Protein AF-R6A0I3-F1 (afdb_monomer_lite)

Structure (mmCIF, N/CA/C/O backbone):
data_AF-R6A0I3-F1
#
_entry.id   AF-R6A0I3-F1
#
loop_
_atom_site.group_PDB
_atom_site.id
_atom_site.type_symbol
_atom_site.label_atom_id
_atom_site.label_alt_id
_atom_site.label_comp_id
_atom_site.label_asym_id
_atom_site.label_entity_id
_atom_site.label_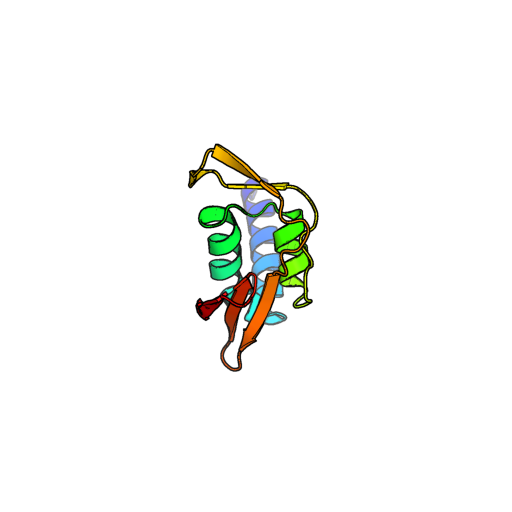seq_id
_atom_site.pdbx_PDB_ins_code
_atom_site.Cartn_x
_atom_site.Cartn_y
_atom_site.Cartn_z
_atom_site.occupancy
_atom_site.B_iso_or_equiv
_atom_site.auth_seq_id
_atom_site.auth_comp_id
_atom_site.auth_asym_id
_atom_site.auth_atom_id
_atom_site.pdbx_PDB_model_num
ATOM 1 N N . MET A 1 1 ? -30.188 23.311 15.373 1.00 70.81 1 MET A N 1
ATOM 2 C CA . MET A 1 1 ? -30.130 22.347 14.251 1.00 70.81 1 MET A CA 1
ATOM 3 C C . MET A 1 1 ? -28.666 22.157 13.903 1.00 70.81 1 MET A C 1
ATOM 5 O O . MET A 1 1 ? -28.015 23.164 13.664 1.00 70.81 1 MET A O 1
ATOM 9 N N . LYS A 1 2 ? -28.133 20.929 13.940 1.00 71.12 2 LYS A N 1
ATOM 10 C CA . LYS A 1 2 ? -26.775 20.687 13.425 1.00 71.12 2 LYS A CA 1
ATOM 11 C C . LYS A 1 2 ? -26.768 20.928 11.921 1.00 71.12 2 LYS A C 1
ATOM 13 O O . LYS A 1 2 ? -27.729 20.540 11.254 1.00 71.12 2 LYS A O 1
ATOM 18 N N . SER A 1 3 ? -25.733 21.582 11.409 1.00 85.62 3 SER A N 1
ATOM 19 C CA . SER A 1 3 ? -25.643 21.873 9.976 1.00 85.62 3 SER A CA 1
ATOM 20 C C . SER A 1 3 ? -25.504 20.573 9.170 1.00 85.62 3 SER A C 1
ATOM 22 O O . SER A 1 3 ? -25.045 19.551 9.687 1.00 85.62 3 SER A O 1
ATOM 24 N N . ALA A 1 4 ? -25.884 20.594 7.889 1.00 81.38 4 ALA A N 1
ATOM 25 C CA . ALA A 1 4 ? -25.692 19.445 6.998 1.00 81.38 4 ALA A CA 1
ATOM 26 C C . ALA A 1 4 ? -24.215 18.993 6.956 1.00 81.38 4 ALA A C 1
ATOM 28 O O . ALA A 1 4 ? -23.933 17.796 6.918 1.00 81.38 4 ALA A O 1
ATOM 29 N N . TYR A 1 5 ? -23.286 19.948 7.068 1.00 82.62 5 TYR A N 1
ATOM 30 C CA . TYR A 1 5 ? -21.848 19.707 7.166 1.00 82.62 5 TYR A CA 1
ATOM 31 C C . TYR A 1 5 ? -21.462 18.927 8.434 1.00 82.62 5 TYR A C 1
ATOM 33 O O . TYR A 1 5 ? -20.765 17.919 8.357 1.00 82.62 5 TYR A O 1
ATOM 41 N N . GLU A 1 6 ? -21.968 19.327 9.604 1.00 84.38 6 GLU A N 1
ATOM 42 C CA . GLU A 1 6 ? -21.700 18.622 10.868 1.00 84.38 6 GLU A CA 1
ATOM 43 C C . GLU A 1 6 ? -22.254 17.193 10.866 1.00 84.38 6 GLU A C 1
ATOM 45 O O . GLU A 1 6 ? -21.641 16.281 11.422 1.00 84.38 6 GLU A O 1
ATOM 50 N N . GLN A 1 7 ? -23.412 16.980 10.235 1.00 82.56 7 GLN A N 1
A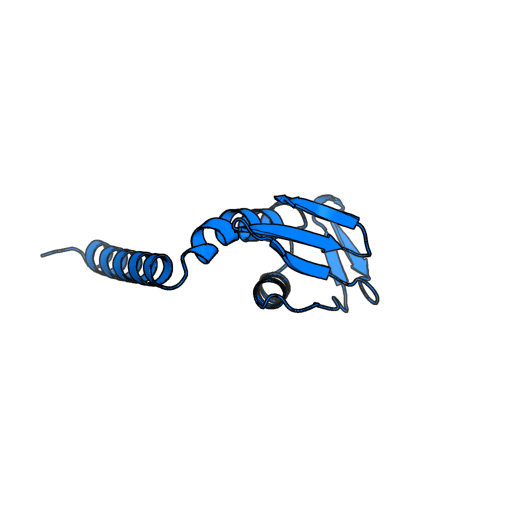TOM 51 C CA . GLN A 1 7 ? -23.995 15.646 10.101 1.00 82.56 7 GLN A CA 1
ATOM 52 C C . GLN A 1 7 ? -23.174 14.749 9.170 1.00 82.56 7 GLN A C 1
ATOM 54 O O . GLN A 1 7 ? -22.989 13.571 9.478 1.00 82.56 7 GLN A O 1
ATOM 59 N N . GLN A 1 8 ? -22.661 15.286 8.059 1.00 80.44 8 GLN A N 1
ATOM 60 C CA . GLN A 1 8 ? -21.772 14.544 7.162 1.00 80.44 8 GLN A CA 1
ATOM 61 C C . GLN A 1 8 ? -20.433 14.217 7.830 1.00 80.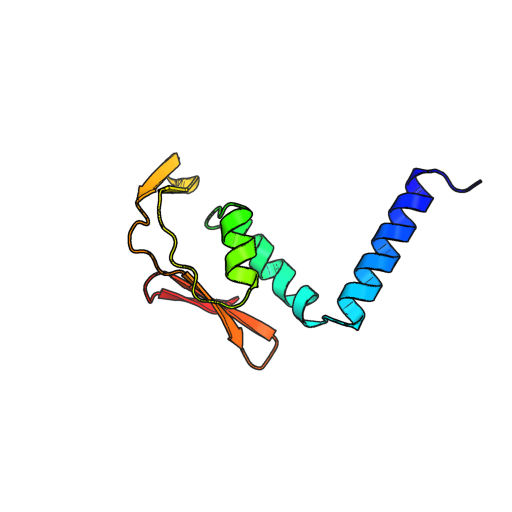44 8 GLN A C 1
ATOM 63 O O . GLN A 1 8 ? -20.018 13.058 7.806 1.00 80.44 8 GLN A O 1
ATOM 68 N N . ASN A 1 9 ? -19.808 15.185 8.505 1.00 85.75 9 ASN A N 1
ATOM 69 C CA . ASN A 1 9 ? -18.547 14.960 9.213 1.00 85.75 9 ASN A CA 1
ATOM 70 C C . ASN A 1 9 ? -18.679 13.926 10.331 1.00 85.75 9 ASN A C 1
ATOM 72 O O . ASN A 1 9 ? -17.786 13.102 10.506 1.00 85.75 9 ASN A O 1
ATOM 76 N N . ARG A 1 10 ? -19.807 13.914 11.052 1.00 88.00 10 ARG A N 1
ATOM 77 C CA . ARG A 1 10 ? -20.068 12.891 12.069 1.00 88.00 10 ARG A CA 1
ATOM 78 C C . ARG A 1 10 ? -20.107 11.484 11.468 1.00 88.00 10 ARG A C 1
ATOM 80 O O . ARG A 1 10 ? -19.460 10.591 11.999 1.00 88.00 10 ARG A O 1
ATOM 87 N N . LYS A 1 11 ? -20.826 11.297 10.356 1.00 88.31 11 LYS A N 1
ATOM 88 C CA . LYS A 1 11 ? -20.901 9.995 9.671 1.00 88.31 11 LYS A CA 1
ATOM 89 C C . LYS A 1 11 ? -19.532 9.534 9.173 1.00 88.31 11 LYS A C 1
ATOM 91 O O . LYS A 1 11 ? -19.219 8.352 9.258 1.00 88.31 11 LYS A O 1
ATOM 96 N N . LEU A 1 12 ? -18.716 10.464 8.673 1.00 89.31 12 LEU A N 1
ATOM 97 C CA . LEU A 1 12 ? -17.353 10.164 8.241 1.00 89.31 12 LEU A CA 1
ATOM 98 C C . LEU A 1 12 ? -16.482 9.718 9.422 1.00 89.31 12 LEU A C 1
ATOM 100 O O . LEU A 1 12 ? -15.761 8.732 9.314 1.00 89.31 12 LEU A O 1
ATOM 104 N N . PHE A 1 13 ? -16.582 10.416 10.555 1.00 89.06 13 PHE A N 1
ATOM 105 C CA . PHE A 1 13 ? -15.840 10.078 11.766 1.00 89.06 13 PHE A CA 1
ATOM 106 C C . PHE A 1 13 ? -16.230 8.699 12.310 1.00 89.06 13 PHE A C 1
ATOM 108 O O . PHE A 1 13 ? -15.354 7.885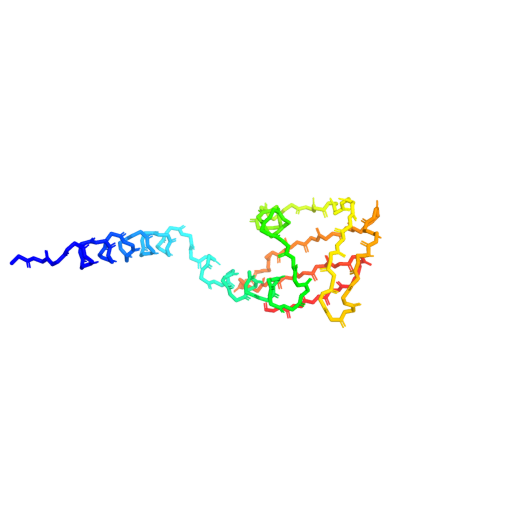 12.571 1.00 89.06 13 PHE A O 1
ATOM 115 N N . GLU A 1 14 ? -17.530 8.406 12.406 1.00 92.69 14 GLU A N 1
ATOM 116 C CA . GLU A 1 14 ? -18.039 7.096 12.843 1.00 92.69 14 GLU A CA 1
ATOM 117 C C . GLU A 1 14 ? -17.560 5.964 11.919 1.00 92.69 14 GLU A C 1
ATOM 119 O O . GLU A 1 14 ? -17.180 4.894 12.389 1.00 92.69 14 GLU A O 1
ATOM 124 N N . PHE A 1 15 ? -17.508 6.206 10.606 1.00 91.25 15 PHE A N 1
ATOM 125 C CA . PHE A 1 15 ? -16.955 5.243 9.655 1.00 91.25 15 PHE A CA 1
ATOM 126 C C . PHE A 1 15 ? -15.451 5.023 9.853 1.00 91.25 15 PHE A C 1
ATOM 128 O O . PHE A 1 15 ? -14.994 3.882 9.865 1.00 91.25 15 PHE A O 1
ATOM 135 N N . VAL A 1 16 ? -14.673 6.096 10.018 1.00 88.56 16 VAL A N 1
ATOM 136 C CA . VAL A 1 16 ? -13.226 5.995 10.256 1.00 88.56 16 VAL A CA 1
ATOM 137 C C . VAL A 1 16 ? -12.944 5.242 11.555 1.00 88.56 16 VAL A C 1
ATOM 139 O O . VAL A 1 16 ? -12.071 4.378 11.568 1.00 88.56 16 VAL A O 1
ATOM 142 N N . ASP A 1 17 ? -13.696 5.521 12.618 1.00 91.56 17 ASP A N 1
ATOM 143 C CA . ASP A 1 17 ? -13.555 4.848 13.911 1.00 91.56 17 ASP A CA 1
ATOM 144 C C . ASP A 1 17 ? -13.879 3.348 13.810 1.00 91.56 17 ASP A C 1
ATOM 146 O O . ASP A 1 17 ? -13.097 2.504 14.248 1.00 91.56 17 ASP A O 1
ATOM 150 N N . PHE A 1 18 ? -14.963 3.002 13.105 1.00 93.56 18 PHE A N 1
ATOM 151 C CA . PHE A 1 18 ? -15.304 1.617 12.780 1.00 93.56 18 PHE A CA 1
ATOM 152 C C . PHE A 1 18 ? -14.167 0.914 12.026 1.00 93.56 18 PHE A C 1
ATOM 154 O O . PHE A 1 18 ? -13.745 -0.179 12.405 1.00 93.56 18 PHE A O 1
ATOM 161 N N . VAL A 1 19 ? -13.629 1.542 10.975 1.00 88.94 19 VAL A N 1
ATOM 162 C CA . VAL A 1 19 ? -12.528 0.962 10.195 1.00 88.94 19 VAL A CA 1
ATO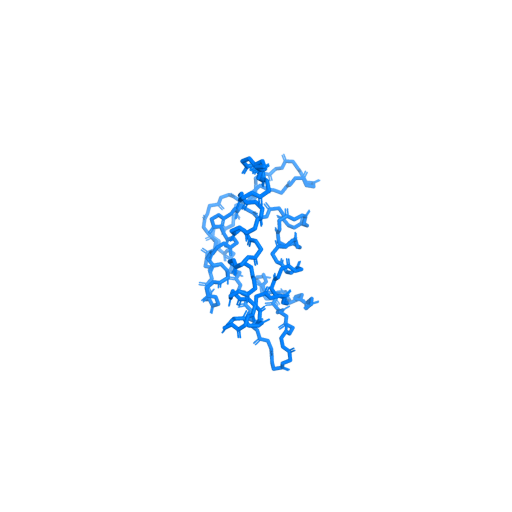M 163 C C . VAL A 1 19 ? -11.295 0.747 11.070 1.00 88.94 19 VAL A C 1
ATOM 165 O O . VAL A 1 19 ? -10.705 -0.324 11.008 1.00 88.94 19 VAL A O 1
ATOM 168 N N . LYS A 1 20 ? -10.927 1.707 11.923 1.00 87.81 20 LYS A N 1
ATOM 169 C CA . LYS A 1 20 ? -9.778 1.568 12.830 1.00 87.81 20 LYS A CA 1
ATOM 170 C C . LYS A 1 20 ? -9.963 0.445 13.847 1.00 87.81 20 LYS A C 1
ATOM 172 O O . LYS A 1 20 ? -9.013 -0.285 14.116 1.00 87.81 20 LYS A O 1
ATOM 177 N N . HIS A 1 21 ? -11.170 0.289 14.388 1.00 90.75 21 HIS A N 1
ATOM 178 C CA . HIS A 1 21 ? -11.465 -0.734 15.388 1.00 90.75 21 HIS A CA 1
ATOM 179 C C . HIS A 1 21 ? -11.323 -2.156 14.828 1.00 90.75 21 HIS A C 1
ATOM 181 O O . HIS A 1 21 ? -10.726 -3.018 15.469 1.00 90.75 21 HIS A O 1
ATOM 187 N N . TYR A 1 22 ? -11.850 -2.399 13.624 1.00 90.44 22 TYR A N 1
ATOM 188 C CA . TYR A 1 22 ? -11.856 -3.736 13.017 1.00 90.44 22 TYR A CA 1
ATOM 189 C C . TYR A 1 22 ? -10.651 -4.009 12.106 1.00 90.44 22 TYR A C 1
ATOM 191 O O . TYR A 1 22 ? -10.274 -5.163 11.915 1.00 90.44 22 TYR A O 1
ATOM 199 N N . PHE A 1 23 ? -10.031 -2.964 11.560 1.00 86.12 23 PHE A N 1
ATOM 200 C CA . PHE A 1 23 ? -8.910 -3.043 10.622 1.00 86.12 23 PHE A CA 1
ATOM 201 C C . PHE A 1 23 ? -7.755 -2.131 11.078 1.00 86.12 23 PHE A C 1
ATOM 203 O O . PHE A 1 23 ? -7.390 -1.188 10.375 1.00 86.12 23 PHE A O 1
ATOM 210 N N . PRO A 1 24 ? -7.138 -2.396 12.245 1.00 83.50 24 PRO A N 1
ATOM 211 C CA . PRO A 1 24 ? -6.125 -1.513 12.835 1.00 83.50 24 PRO A CA 1
ATOM 212 C C . PRO A 1 24 ? -4.879 -1.324 11.952 1.00 83.50 24 PRO A C 1
ATOM 214 O O . PRO A 1 24 ? -4.226 -0.285 12.008 1.00 83.50 24 PRO A O 1
ATOM 217 N N . TYR A 1 25 ? -4.572 -2.286 11.076 1.00 80.12 25 TYR A N 1
ATOM 218 C CA . TYR A 1 25 ? -3.485 -2.173 10.097 1.00 80.12 25 TYR A CA 1
ATOM 219 C C . TYR A 1 25 ? -3.715 -1.052 9.066 1.00 80.12 25 TYR A C 1
ATOM 221 O O . TYR A 1 25 ? -2.752 -0.530 8.509 1.00 80.12 25 TYR A O 1
ATOM 229 N N . VAL A 1 26 ? -4.967 -0.634 8.821 1.00 84.25 26 VAL A N 1
ATOM 230 C CA . VAL A 1 26 ? -5.286 0.453 7.875 1.00 84.25 26 VAL A CA 1
ATOM 231 C C . VAL A 1 26 ? -4.632 1.759 8.309 1.00 84.25 26 VAL A C 1
ATOM 233 O O . VAL A 1 26 ? -4.173 2.521 7.464 1.00 84.25 26 VAL A O 1
ATOM 236 N N . GLU A 1 27 ? -4.531 2.005 9.616 1.00 83.94 27 GLU A N 1
ATOM 237 C CA . GLU A 1 27 ? -3.884 3.209 10.137 1.00 83.94 27 GLU A CA 1
ATOM 238 C C . GLU A 1 27 ? -2.397 3.264 9.758 1.00 83.94 27 GLU A C 1
ATOM 240 O O . GLU A 1 27 ? -1.894 4.324 9.388 1.00 83.94 27 GLU A O 1
ATOM 245 N N . LYS A 1 28 ? -1.726 2.108 9.746 1.00 83.31 28 LYS A N 1
ATOM 246 C CA . LYS A 1 28 ? -0.329 1.972 9.312 1.00 83.31 28 LYS A CA 1
ATOM 247 C C . LYS A 1 28 ? -0.180 1.975 7.791 1.00 83.31 28 LYS A C 1
ATOM 249 O O . LYS A 1 28 ? 0.835 2.424 7.274 1.00 83.31 28 LYS A O 1
ATOM 254 N N . LEU A 1 29 ? -1.207 1.530 7.066 1.00 85.31 29 LEU A N 1
ATOM 255 C CA . LEU A 1 29 ? -1.221 1.525 5.603 1.00 85.31 29 LEU A CA 1
ATOM 256 C C . LEU A 1 29 ? -1.379 2.939 5.015 1.00 85.31 29 LEU A C 1
ATOM 258 O O . LEU A 1 29 ? -0.964 3.185 3.885 1.00 85.31 29 LEU A O 1
ATOM 262 N N . MET A 1 30 ? -1.967 3.884 5.759 1.00 87.19 30 MET A N 1
ATOM 263 C CA . MET A 1 30 ? -2.185 5.265 5.303 1.00 87.19 30 MET A CA 1
ATOM 264 C C . MET A 1 30 ? -0.885 5.986 4.884 1.00 87.19 30 MET A C 1
ATOM 266 O O . MET A 1 30 ? -0.857 6.517 3.768 1.00 87.19 30 MET A O 1
ATOM 270 N N . PRO A 1 31 ? 0.196 5.998 5.697 1.00 85.69 31 PRO A N 1
ATOM 271 C CA . PRO A 1 31 ? 1.511 6.490 5.280 1.00 85.69 31 PRO A CA 1
ATOM 272 C C . PRO A 1 31 ? 2.024 5.847 3.990 1.00 85.69 31 PRO A C 1
ATOM 274 O O .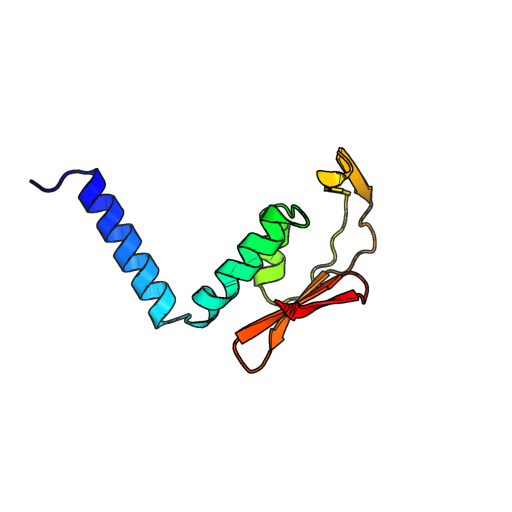 PRO A 1 31 ? 2.484 6.554 3.097 1.00 85.69 31 PRO A O 1
ATOM 277 N N . THR A 1 32 ? 1.882 4.529 3.848 1.00 85.38 32 THR A N 1
ATOM 278 C CA . THR A 1 32 ? 2.322 3.794 2.657 1.00 85.38 32 THR A CA 1
ATOM 279 C C . THR A 1 32 ? 1.508 4.176 1.424 1.00 85.38 32 THR A C 1
ATOM 281 O O . THR A 1 32 ? 2.074 4.447 0.371 1.00 85.38 32 THR A O 1
ATOM 284 N N . ILE A 1 33 ? 0.179 4.275 1.536 1.00 86.75 33 ILE A N 1
ATOM 285 C CA . ILE A 1 33 ? -0.691 4.748 0.446 1.00 86.75 33 ILE A CA 1
ATOM 286 C C . ILE A 1 33 ? -0.297 6.165 0.026 1.00 86.75 33 ILE A C 1
ATOM 288 O O . ILE A 1 33 ? -0.252 6.467 -1.169 1.00 86.75 33 ILE A O 1
ATOM 292 N N . ARG A 1 34 ? -0.002 7.034 1.000 1.00 87.19 34 ARG A N 1
ATOM 293 C CA . ARG A 1 34 ? 0.466 8.394 0.741 1.00 87.19 34 ARG A CA 1
ATOM 294 C C . ARG A 1 34 ? 1.804 8.380 0.006 1.00 87.19 34 ARG A C 1
ATOM 296 O O . ARG A 1 34 ? 1.908 9.038 -1.023 1.00 87.19 34 ARG A O 1
ATOM 303 N N . PHE A 1 35 ? 2.766 7.579 0.464 1.00 84.31 35 PHE A N 1
ATOM 304 C CA . PHE A 1 35 ? 4.045 7.383 -0.213 1.00 84.31 35 PHE A CA 1
ATOM 305 C C . PHE A 1 35 ? 3.842 6.933 -1.660 1.00 84.31 35 PHE A C 1
ATOM 307 O O . PHE A 1 35 ? 4.340 7.602 -2.553 1.00 84.31 35 PHE A O 1
ATOM 314 N N . LEU A 1 36 ? 3.047 5.884 -1.914 1.00 82.62 36 LEU A N 1
ATOM 315 C CA . LEU A 1 36 ? 2.788 5.356 -3.263 1.00 82.62 36 LEU A CA 1
ATOM 316 C C . LEU A 1 36 ? 2.168 6.397 -4.209 1.00 82.62 36 LEU A C 1
ATOM 318 O O . LEU A 1 36 ? 2.412 6.363 -5.414 1.00 82.62 36 LEU A O 1
ATOM 322 N N . ARG A 1 37 ? 1.367 7.325 -3.680 1.00 84.94 37 ARG A N 1
ATOM 323 C CA . ARG A 1 37 ? 0.743 8.404 -4.456 1.00 84.94 37 ARG A CA 1
ATOM 324 C C . ARG A 1 37 ? 1.678 9.595 -4.678 1.00 84.94 37 ARG A C 1
ATOM 326 O O . ARG A 1 37 ? 1.645 10.209 -5.743 1.00 84.94 37 ARG A O 1
ATOM 333 N N . GLU A 1 38 ? 2.439 9.979 -3.660 1.00 84.31 38 GLU A N 1
ATOM 334 C CA . GLU A 1 38 ? 3.215 11.223 -3.656 1.00 84.31 38 GLU A CA 1
ATOM 335 C C . GLU A 1 38 ? 4.631 11.040 -4.200 1.00 84.31 38 GLU A C 1
ATOM 337 O O . GLU A 1 38 ? 5.124 11.967 -4.831 1.00 84.31 38 GLU A O 1
ATOM 342 N N . THR A 1 39 ? 5.246 9.870 -4.003 1.00 77.69 39 THR A N 1
ATOM 343 C CA . THR A 1 39 ? 6.636 9.608 -4.402 1.00 77.69 39 THR A CA 1
ATOM 344 C C . THR A 1 39 ? 6.713 8.928 -5.777 1.00 77.69 39 THR A C 1
ATOM 346 O O . THR A 1 39 ? 7.048 9.606 -6.741 1.00 77.69 39 THR A O 1
ATOM 349 N N . PRO A 1 40 ? 6.323 7.647 -5.972 1.00 73.31 40 PRO A N 1
ATOM 350 C CA . PRO A 1 40 ? 6.362 7.029 -7.295 1.00 73.31 40 PRO A CA 1
ATOM 351 C C . PRO A 1 40 ? 5.137 7.381 -8.160 1.00 73.31 40 PRO A C 1
ATOM 353 O O . PRO A 1 40 ? 5.009 6.874 -9.271 1.00 73.31 40 PRO A O 1
ATOM 356 N N . HIS A 1 41 ? 4.215 8.217 -7.663 1.00 76.88 41 HIS A N 1
ATOM 357 C CA . HIS A 1 41 ? 3.029 8.690 -8.386 1.00 76.88 41 HIS A CA 1
ATOM 358 C C . HIS A 1 41 ? 2.137 7.592 -8.984 1.00 76.88 41 HIS A C 1
ATOM 360 O O . HIS A 1 41 ? 1.568 7.742 -10.068 1.00 76.88 41 HIS A O 1
ATOM 366 N N . PHE A 1 42 ? 1.957 6.487 -8.261 1.00 77.94 42 PHE A N 1
ATOM 367 C CA . PHE A 1 42 ? 1.068 5.421 -8.704 1.00 77.94 42 PHE A CA 1
ATOM 368 C C . PHE A 1 42 ? -0.386 5.892 -8.768 1.00 77.94 42 PHE A C 1
ATOM 370 O O . PHE A 1 42 ? -0.912 6.529 -7.855 1.00 77.94 42 PHE A O 1
ATOM 377 N N . GLY A 1 43 ? -1.064 5.528 -9.858 1.00 77.06 43 GLY A N 1
ATOM 378 C CA . GLY A 1 43 ? -2.497 5.751 -9.993 1.00 77.06 43 GLY A CA 1
ATOM 379 C C . GLY A 1 43 ? -3.305 4.889 -9.020 1.00 77.06 43 GLY A C 1
ATOM 380 O O . GLY A 1 43 ? -2.897 3.786 -8.647 1.00 77.06 43 GLY A O 1
ATOM 381 N N . ASP A 1 44 ? -4.506 5.350 -8.673 1.00 81.81 44 ASP A N 1
ATOM 382 C CA . ASP A 1 44 ? -5.397 4.698 -7.700 1.00 81.81 44 ASP A CA 1
ATOM 383 C C . ASP A 1 44 ? -5.687 3.228 -8.025 1.00 81.81 44 ASP A C 1
ATOM 385 O O . ASP A 1 44 ? -5.810 2.399 -7.125 1.00 81.81 44 ASP A O 1
ATOM 389 N N . ALA A 1 45 ? -5.761 2.882 -9.312 1.00 81.19 45 ALA A N 1
ATOM 390 C CA . ALA A 1 45 ? -5.974 1.507 -9.755 1.00 81.19 45 ALA A CA 1
ATOM 391 C C . ALA A 1 45 ? -4.813 0.575 -9.362 1.00 81.19 45 ALA A C 1
ATOM 393 O O . ALA A 1 45 ? -5.052 -0.575 -8.992 1.00 81.19 45 ALA A O 1
ATOM 394 N N . VAL A 1 46 ? -3.571 1.066 -9.422 1.00 78.75 46 VAL A N 1
ATOM 395 C CA . VAL A 1 46 ? -2.368 0.311 -9.040 1.00 78.75 46 VAL A CA 1
ATOM 396 C C . VAL A 1 46 ? -2.270 0.231 -7.522 1.00 78.75 46 VAL A C 1
ATOM 398 O O . VAL A 1 46 ? -2.131 -0.868 -6.990 1.00 78.75 46 VAL A O 1
ATOM 401 N N . ILE A 1 47 ? -2.451 1.358 -6.823 1.00 84.12 47 ILE A N 1
ATOM 402 C CA . ILE A 1 47 ? -2.453 1.410 -5.352 1.00 84.12 47 ILE A CA 1
ATOM 403 C C . ILE A 1 47 ? -3.490 0.435 -4.787 1.00 84.12 47 ILE A C 1
ATOM 405 O O . ILE A 1 47 ? -3.170 -0.391 -3.938 1.00 84.12 47 ILE A O 1
ATOM 409 N N . ARG A 1 48 ? -4.724 0.456 -5.309 1.00 84.38 48 ARG A N 1
ATOM 410 C CA . ARG A 1 48 ? -5.796 -0.430 -4.842 1.00 84.38 48 ARG A CA 1
ATOM 411 C C . ARG A 1 48 ? -5.457 -1.904 -5.032 1.00 84.38 48 ARG A C 1
ATOM 413 O O . ARG A 1 48 ? -5.813 -2.704 -4.176 1.00 84.38 48 ARG A O 1
ATOM 420 N N . ARG A 1 49 ? -4.789 -2.269 -6.132 1.00 83.62 49 ARG A N 1
ATOM 421 C CA . ARG A 1 49 ? -4.325 -3.646 -6.357 1.00 83.62 49 ARG A CA 1
ATOM 422 C C . ARG A 1 49 ? -3.206 -4.015 -5.380 1.00 83.62 49 ARG A C 1
ATOM 424 O O . ARG A 1 49 ? -3.274 -5.095 -4.803 1.00 83.62 49 ARG A O 1
ATOM 431 N N . LEU A 1 50 ? -2.244 -3.125 -5.130 1.00 83.12 50 LEU A N 1
ATOM 432 C CA . LEU A 1 50 ? -1.153 -3.356 -4.172 1.00 83.12 50 LEU A CA 1
ATOM 433 C C . LEU A 1 50 ? -1.675 -3.544 -2.741 1.00 83.12 50 LEU A C 1
ATOM 435 O O . LEU A 1 50 ? -1.266 -4.474 -2.055 1.00 83.12 50 LEU A O 1
ATOM 439 N N . CYS A 1 51 ? -2.663 -2.748 -2.324 1.00 83.94 51 CYS A N 1
ATOM 440 C CA . CYS A 1 51 ? -3.320 -2.882 -1.020 1.00 83.94 51 CYS A CA 1
ATOM 441 C C . CYS A 1 51 ? -4.156 -4.167 -0.865 1.00 83.94 51 CYS A C 1
ATOM 443 O O . CYS A 1 51 ? -4.697 -4.405 0.211 1.00 83.94 51 CYS A O 1
ATOM 445 N N . THR A 1 52 ? -4.278 -5.007 -1.903 1.00 82.81 52 THR A N 1
ATOM 446 C CA . THR A 1 52 ? -4.818 -6.371 -1.746 1.00 82.81 52 THR A CA 1
ATOM 447 C C . THR A 1 52 ? -3.773 -7.381 -1.267 1.00 82.81 52 THR A C 1
ATOM 449 O O . THR A 1 52 ? -4.107 -8.558 -1.140 1.00 82.81 52 THR A O 1
ATOM 452 N N . PHE A 1 53 ? -2.534 -6.937 -1.005 1.00 76.75 53 PHE A N 1
ATOM 453 C CA . PHE A 1 53 ? -1.401 -7.764 -0.567 1.00 76.75 53 PHE A CA 1
ATOM 454 C C . PHE A 1 53 ? -1.134 -8.954 -1.493 1.00 76.75 53 PHE A C 1
ATOM 456 O O . PHE A 1 53 ? -0.773 -10.050 -1.068 1.00 76.75 53 PHE A O 1
ATOM 463 N N . LYS A 1 54 ? -1.357 -8.737 -2.788 1.00 74.94 54 LYS A N 1
ATOM 464 C CA . LYS A 1 54 ? -1.048 -9.682 -3.856 1.00 74.94 54 LYS A CA 1
ATOM 465 C C . LYS A 1 54 ? 0.034 -9.092 -4.735 1.00 74.94 54 LYS A C 1
ATOM 467 O O . LYS A 1 54 ? 0.126 -7.872 -4.872 1.00 74.94 54 LYS A O 1
ATOM 472 N N . ASP A 1 55 ? 0.797 -9.966 -5.374 1.00 69.31 55 ASP A N 1
ATOM 473 C CA . ASP A 1 55 ? 1.740 -9.547 -6.399 1.00 69.31 55 ASP A CA 1
ATOM 474 C C . ASP A 1 55 ? 0.966 -8.921 -7.558 1.00 69.31 55 ASP A C 1
ATOM 476 O O . ASP A 1 55 ? 0.081 -9.536 -8.165 1.00 69.31 55 ASP A O 1
ATOM 480 N N . VAL A 1 56 ? 1.283 -7.664 -7.849 1.00 70.75 56 VAL A N 1
ATOM 481 C CA . VAL A 1 56 ? 0.689 -6.926 -8.953 1.00 70.75 56 VAL A CA 1
ATOM 482 C C . VAL A 1 56 ? 1.737 -6.851 -10.045 1.00 70.75 56 VAL A C 1
ATOM 484 O O . VAL A 1 56 ? 2.689 -6.076 -9.968 1.00 70.75 56 VAL A O 1
ATOM 487 N N . SER A 1 57 ? 1.544 -7.636 -11.107 1.00 65.38 57 SER A N 1
ATOM 488 C CA . SER A 1 57 ? 2.236 -7.343 -12.357 1.00 65.38 57 SER A CA 1
ATOM 489 C C . SER A 1 57 ? 1.676 -6.025 -12.877 1.00 65.38 57 SER A C 1
ATOM 491 O O . SER A 1 57 ? 0.504 -5.957 -13.278 1.00 65.38 57 SER A O 1
ATOM 493 N N . ILE A 1 58 ? 2.486 -4.977 -12.848 1.00 67.38 58 ILE A N 1
ATOM 494 C CA . ILE A 1 58 ? 2.155 -3.766 -13.574 1.00 67.38 58 ILE A CA 1
ATOM 495 C C . ILE A 1 58 ? 2.384 -4.119 -15.044 1.00 67.38 58 ILE A C 1
ATOM 497 O O . ILE A 1 58 ? 3.379 -4.731 -15.404 1.00 67.38 58 ILE A O 1
ATOM 501 N N . ARG A 1 59 ? 1.385 -3.870 -15.885 1.00 59.16 59 ARG A N 1
ATOM 502 C CA . ARG A 1 59 ? 1.493 -3.996 -17.342 1.00 59.16 59 ARG A CA 1
ATOM 503 C C . ARG A 1 59 ? 0.976 -2.691 -17.924 1.00 59.16 59 ARG A C 1
ATOM 505 O O . ARG A 1 59 ? -0.067 -2.215 -17.470 1.00 59.16 59 ARG A O 1
ATOM 512 N N . GLY A 1 60 ? 1.689 -2.128 -18.894 1.00 62.25 60 GLY A N 1
ATOM 513 C CA . GLY A 1 60 ? 1.393 -0.815 -19.464 1.00 62.25 60 GLY A CA 1
ATOM 514 C C . GLY A 1 60 ? 2.361 0.282 -19.017 1.00 62.25 60 GLY A C 1
ATOM 515 O O . GLY A 1 60 ? 3.464 0.013 -18.546 1.00 62.25 60 GLY A O 1
ATOM 516 N N . GLU A 1 61 ? 1.958 1.536 -19.212 1.00 59.22 61 GLU A N 1
ATOM 517 C CA . GLU A 1 61 ? 2.806 2.710 -19.007 1.00 59.22 61 GLU A CA 1
ATOM 518 C C . GLU A 1 61 ? 2.601 3.340 -17.622 1.00 59.22 61 GLU A C 1
ATOM 520 O O . GLU A 1 61 ? 1.503 3.784 -17.283 1.00 59.22 61 GLU A O 1
ATOM 525 N N . LEU A 1 62 ? 3.670 3.412 -16.828 1.00 68.50 62 LEU A N 1
ATOM 526 C CA . LEU A 1 62 ? 3.716 4.191 -15.593 1.00 68.50 62 LEU A CA 1
ATOM 527 C C . LEU A 1 62 ? 4.146 5.615 -15.918 1.00 68.50 62 LEU A C 1
ATOM 529 O O . LEU A 1 62 ? 5.222 5.833 -16.466 1.00 68.50 62 LEU A O 1
ATOM 533 N N . TYR A 1 63 ? 3.314 6.590 -15.577 1.00 59.59 63 TYR A N 1
ATOM 534 C CA . TYR A 1 63 ? 3.695 7.989 -15.687 1.00 59.59 63 TYR A CA 1
ATOM 535 C C . TYR A 1 63 ? 4.501 8.401 -14.454 1.00 59.59 63 TYR A C 1
ATOM 537 O O . TYR A 1 63 ? 3.950 8.483 -13.357 1.00 59.59 63 TYR A O 1
ATOM 545 N N . PHE A 1 64 ? 5.788 8.688 -14.636 1.00 57.97 64 PHE A N 1
ATOM 546 C CA . PHE A 1 64 ? 6.626 9.238 -13.576 1.00 57.97 64 PHE A CA 1
ATOM 547 C C . PHE A 1 64 ? 6.741 10.747 -13.762 1.00 57.97 64 PHE A C 1
ATOM 549 O O . PHE A 1 64 ? 7.366 11.230 -14.708 1.00 57.97 64 PHE A O 1
ATOM 556 N N . ARG A 1 65 ? 6.139 11.506 -12.841 1.00 57.53 65 ARG A N 1
ATOM 557 C CA . ARG A 1 65 ? 6.107 12.976 -12.901 1.00 57.53 65 ARG A CA 1
ATOM 558 C C . ARG A 1 65 ? 7.496 13.603 -12.800 1.00 57.53 65 ARG A C 1
ATOM 560 O O . ARG A 1 65 ? 7.738 14.612 -13.450 1.00 57.53 65 ARG A O 1
ATOM 567 N N . GLU A 1 66 ? 8.395 12.991 -12.034 1.00 50.31 66 GLU A N 1
ATOM 568 C CA . GLU A 1 66 ? 9.793 13.420 -11.861 1.00 50.31 66 GLU A CA 1
ATOM 569 C C . GLU A 1 66 ? 10.549 13.479 -13.198 1.00 50.31 66 GLU A C 1
ATOM 571 O O . GLU A 1 66 ? 11.424 14.318 -13.386 1.00 50.31 66 GLU A O 1
ATOM 576 N N . PHE A 1 67 ? 10.145 12.637 -14.152 1.00 52.38 67 PHE A N 1
ATOM 577 C CA . PHE A 1 67 ? 10.695 12.567 -15.505 1.00 52.38 67 PHE A CA 1
ATOM 578 C C . PHE A 1 67 ? 9.719 13.088 -16.570 1.00 52.38 67 PHE A C 1
ATOM 580 O O . PHE A 1 67 ? 10.053 13.096 -17.752 1.00 52.38 67 PHE A O 1
ATOM 587 N N . ASN A 1 68 ? 8.508 13.502 -16.166 1.00 68.06 68 ASN A N 1
ATOM 588 C CA . ASN A 1 68 ? 7.405 13.912 -17.039 1.00 68.06 68 ASN A CA 1
ATOM 589 C C . ASN A 1 68 ? 7.183 12.941 -18.222 1.00 68.06 68 ASN A C 1
ATOM 591 O O . ASN A 1 68 ? 6.878 13.361 -19.338 1.00 68.06 68 ASN A O 1
ATOM 595 N N . GLN A 1 69 ? 7.391 11.639 -17.990 1.00 56.47 69 GLN A N 1
ATOM 596 C CA . GLN A 1 69 ? 7.440 10.624 -19.041 1.00 56.47 69 GLN A CA 1
ATOM 597 C C . GLN A 1 69 ? 6.737 9.334 -18.613 1.00 56.47 69 GLN A C 1
ATOM 599 O O . GLN A 1 69 ? 6.725 8.948 -17.443 1.00 56.47 69 GLN A O 1
ATOM 604 N N . HIS A 1 70 ? 6.161 8.659 -19.605 1.00 65.56 70 HIS A N 1
ATOM 605 C CA . HIS A 1 70 ? 5.639 7.307 -19.493 1.00 65.56 70 HIS A CA 1
ATOM 606 C C . HIS A 1 70 ? 6.763 6.273 -19.634 1.00 65.56 70 HIS A C 1
ATOM 608 O O . HIS A 1 70 ? 7.480 6.243 -20.635 1.00 65.56 70 HIS A O 1
ATOM 614 N N . PHE A 1 71 ? 6.895 5.404 -18.639 1.00 60.28 71 PHE A N 1
ATOM 615 C CA . PHE A 1 71 ? 7.820 4.279 -18.627 1.00 60.28 71 PHE A CA 1
ATOM 616 C C . PHE A 1 71 ? 7.039 3.001 -18.889 1.00 60.28 71 PHE A C 1
ATOM 618 O O . PHE A 1 71 ? 6.040 2.725 -18.225 1.00 60.28 71 PHE A O 1
ATOM 625 N N . LYS A 1 72 ? 7.500 2.202 -19.852 1.00 61.66 72 LYS A N 1
ATOM 626 C CA . LYS A 1 72 ? 6.910 0.891 -20.122 1.00 61.66 72 LYS A CA 1
ATOM 627 C C . LYS A 1 72 ? 7.264 -0.060 -18.989 1.00 61.66 72 LYS A C 1
ATOM 629 O O . LYS A 1 72 ? 8.397 -0.516 -18.884 1.00 61.66 72 LYS A O 1
ATOM 634 N N . ALA A 1 73 ? 6.272 -0.374 -18.171 1.00 66.44 73 ALA A N 1
ATOM 635 C CA . ALA A 1 73 ? 6.369 -1.301 -17.058 1.00 66.44 73 ALA A CA 1
ATOM 636 C C . ALA A 1 73 ? 5.956 -2.719 -17.482 1.00 66.44 73 ALA A C 1
ATOM 638 O O . ALA A 1 73 ? 5.485 -3.486 -16.658 1.00 66.44 73 ALA A O 1
ATOM 639 N N . ASP A 1 74 ? 6.105 -3.093 -18.761 1.00 63.06 74 ASP A N 1
ATOM 640 C CA . ASP A 1 74 ? 5.551 -4.333 -19.342 1.00 63.06 74 ASP A CA 1
ATOM 641 C C . ASP A 1 74 ? 6.037 -5.635 -18.674 1.00 63.06 74 ASP A C 1
ATOM 643 O O . ASP A 1 74 ? 5.473 -6.705 -18.916 1.00 63.06 74 ASP A O 1
ATOM 647 N N . LYS A 1 75 ? 7.067 -5.555 -17.823 1.00 65.00 75 LYS A N 1
ATOM 648 C CA . LYS A 1 75 ? 7.586 -6.668 -17.017 1.00 65.00 75 LYS A CA 1
ATOM 649 C C . LYS A 1 75 ? 7.788 -6.323 -15.538 1.00 65.00 75 LYS A C 1
ATOM 651 O O . LYS A 1 75 ? 8.344 -7.156 -14.829 1.00 65.00 75 LYS A O 1
ATOM 656 N N . THR A 1 76 ? 7.345 -5.151 -15.079 1.00 70.50 76 THR A N 1
ATOM 657 C CA . THR A 1 76 ? 7.615 -4.718 -13.707 1.00 70.50 76 THR A CA 1
ATOM 658 C C . THR A 1 76 ? 6.665 -5.392 -12.725 1.00 70.50 76 THR A C 1
ATOM 660 O O . THR A 1 76 ? 5.437 -5.282 -12.829 1.00 70.50 76 THR A O 1
ATOM 663 N N . VAL A 1 77 ? 7.234 -6.104 -11.759 1.00 71.94 77 VAL A N 1
ATOM 664 C CA . VAL A 1 77 ? 6.493 -6.752 -10.678 1.00 71.94 77 VAL A CA 1
ATOM 665 C C . VAL A 1 77 ? 6.611 -5.886 -9.434 1.00 71.94 77 VAL A C 1
ATOM 667 O O . VAL A 1 77 ? 7.701 -5.706 -8.889 1.00 71.94 77 VAL A O 1
ATOM 670 N N . CYS A 1 78 ? 5.466 -5.376 -8.981 1.00 76.56 78 CYS A N 1
ATOM 671 C CA . CYS A 1 78 ? 5.359 -4.653 -7.724 1.00 76.56 78 CYS A CA 1
ATOM 672 C C . CYS A 1 78 ? 4.574 -5.490 -6.716 1.00 76.56 78 CYS A C 1
ATOM 674 O O . CYS A 1 78 ? 3.461 -5.942 -6.996 1.00 76.56 78 CYS A O 1
ATOM 676 N N . SER A 1 79 ? 5.125 -5.659 -5.520 1.00 79.56 79 SER A N 1
ATOM 677 C CA . SER A 1 79 ? 4.431 -6.317 -4.411 1.00 79.56 79 SER A CA 1
ATOM 678 C C . SER A 1 79 ? 4.477 -5.430 -3.182 1.00 79.56 79 SER A C 1
ATOM 680 O O . SER A 1 79 ? 5.518 -4.836 -2.901 1.00 79.56 79 SER A O 1
ATOM 682 N N . LEU A 1 80 ? 3.375 -5.389 -2.442 1.00 83.69 80 LEU A N 1
ATOM 683 C CA . LEU A 1 80 ? 3.322 -4.781 -1.123 1.00 83.69 80 LEU A CA 1
ATOM 684 C C . LEU A 1 80 ? 3.115 -5.891 -0.094 1.00 83.69 80 LEU A C 1
ATOM 686 O O . LEU A 1 80 ? 2.126 -6.623 -0.179 1.00 83.69 80 LEU A O 1
ATOM 690 N N . LYS A 1 81 ? 4.044 -6.028 0.851 1.00 83.19 81 LYS A N 1
ATOM 691 C CA . LYS A 1 81 ? 3.983 -7.034 1.917 1.00 83.19 81 LYS A CA 1
ATOM 692 C C . LYS A 1 81 ? 3.907 -6.352 3.274 1.00 83.19 81 LYS A C 1
ATOM 694 O O . LYS A 1 81 ? 4.604 -5.373 3.510 1.00 83.19 81 LYS A O 1
ATOM 699 N N . GLU A 1 82 ? 3.065 -6.879 4.152 1.00 80.00 82 GLU A N 1
ATOM 700 C CA . GLU A 1 82 ? 3.015 -6.470 5.556 1.00 80.00 82 GLU A CA 1
ATOM 701 C C . GLU A 1 82 ? 3.968 -7.350 6.377 1.00 80.00 82 GLU A C 1
ATOM 703 O O . GLU A 1 82 ? 3.919 -8.582 6.296 1.00 80.00 82 GLU A O 1
ATOM 708 N N . TYR A 1 83 ? 4.830 -6.725 7.176 1.00 77.56 83 TYR A N 1
ATOM 709 C CA . TYR A 1 83 ? 5.705 -7.413 8.119 1.00 77.56 83 TYR A CA 1
ATOM 710 C C . TYR A 1 83 ? 5.051 -7.576 9.495 1.00 77.56 83 TYR A C 1
ATOM 712 O O . TYR A 1 83 ? 4.127 -6.857 9.883 1.00 77.56 83 TYR A O 1
ATOM 720 N N . LYS A 1 84 ? 5.572 -8.525 10.286 1.00 66.44 84 LYS A N 1
ATOM 721 C CA . LYS A 1 84 ? 5.175 -8.696 11.691 1.00 66.44 84 LYS A CA 1
ATOM 722 C C . LYS A 1 84 ? 5.572 -7.444 12.476 1.00 66.44 84 LYS A C 1
ATOM 724 O O . LYS A 1 84 ? 6.727 -7.292 12.844 1.00 66.44 84 LYS A O 1
ATOM 729 N N . GLY A 1 85 ? 4.607 -6.561 12.709 1.00 69.31 85 GLY A N 1
ATOM 730 C CA . GLY A 1 85 ? 4.851 -5.232 13.275 1.00 69.31 85 GLY A CA 1
ATOM 731 C C . GLY A 1 85 ? 4.008 -4.144 12.617 1.00 69.31 85 GLY A C 1
ATOM 732 O O . GLY A 1 85 ? 3.760 -3.119 13.248 1.00 69.31 85 GLY A O 1
ATOM 733 N N . GLY A 1 86 ? 3.461 -4.409 11.426 1.00 71.44 86 GLY A N 1
ATOM 734 C CA . GLY A 1 86 ? 2.645 -3.466 10.660 1.00 71.44 86 GLY A CA 1
ATOM 735 C C . GLY A 1 86 ? 3.457 -2.487 9.811 1.00 71.44 86 GLY A C 1
ATOM 736 O O . GLY A 1 86 ? 2.900 -1.487 9.371 1.00 71.44 86 GLY A O 1
ATOM 737 N N . ASP A 1 87 ? 4.743 -2.777 9.608 1.00 77.81 87 ASP A N 1
ATOM 738 C CA . ASP A 1 87 ? 5.587 -2.108 8.617 1.00 77.81 87 ASP A CA 1
ATOM 739 C C . ASP A 1 87 ? 5.278 -2.683 7.232 1.00 77.81 87 ASP A C 1
ATOM 741 O O . ASP A 1 87 ? 4.954 -3.874 7.105 1.00 77.81 87 ASP A O 1
ATOM 745 N N . PHE A 1 88 ? 5.393 -1.858 6.191 1.00 80.88 88 PHE A N 1
ATOM 746 C CA . PHE A 1 88 ? 5.096 -2.285 4.825 1.00 80.88 88 PHE A CA 1
ATOM 747 C C . PHE A 1 88 ? 6.342 -2.243 3.953 1.00 80.88 88 PHE A C 1
ATOM 749 O O . PHE A 1 88 ? 7.036 -1.232 3.857 1.00 80.88 88 PHE A O 1
ATOM 756 N N . GLU A 1 89 ? 6.591 -3.345 3.257 1.00 81.50 89 GLU A N 1
ATOM 757 C CA . GLU A 1 89 ? 7.647 -3.442 2.264 1.00 81.50 89 GLU A CA 1
ATOM 758 C C . GLU A 1 89 ? 7.067 -3.362 0.867 1.00 81.50 89 GLU A C 1
ATOM 760 O O . GLU A 1 89 ? 6.288 -4.218 0.435 1.00 81.50 89 GLU A O 1
ATOM 765 N N . LEU A 1 90 ? 7.492 -2.332 0.150 1.00 81.38 90 LEU A N 1
ATOM 766 C CA . LEU A 1 90 ? 7.288 -2.222 -1.276 1.00 81.38 90 LEU A CA 1
ATOM 767 C C . LEU A 1 90 ? 8.490 -2.846 -1.984 1.00 81.38 90 LEU A C 1
ATOM 769 O O . LEU A 1 90 ? 9.608 -2.350 -1.873 1.00 81.38 90 LEU A O 1
ATOM 773 N N . ASN A 1 91 ? 8.248 -3.903 -2.753 1.00 76.88 91 ASN A N 1
ATOM 774 C CA . ASN A 1 91 ? 9.231 -4.449 -3.682 1.00 76.88 91 ASN A CA 1
ATOM 775 C C . ASN A 1 91 ? 8.862 -4.037 -5.102 1.00 76.88 91 ASN A C 1
ATOM 777 O O . ASN A 1 91 ? 7.730 -4.279 -5.523 1.00 76.88 91 ASN A O 1
ATOM 781 N N . ILE A 1 92 ? 9.816 -3.463 -5.831 1.00 76.12 92 ILE A N 1
ATOM 782 C CA . ILE A 1 92 ? 9.707 -3.134 -7.256 1.00 76.12 92 ILE A CA 1
ATOM 783 C C . ILE A 1 92 ? 10.874 -3.816 -7.964 1.00 76.12 92 ILE A C 1
ATOM 785 O O . ILE A 1 92 ? 12.023 -3.459 -7.717 1.00 76.12 92 ILE A O 1
ATOM 789 N N . ASP A 1 93 ? 10.602 -4.815 -8.805 1.00 70.94 93 ASP A N 1
ATOM 790 C CA . ASP A 1 93 ? 11.628 -5.512 -9.605 1.00 70.94 93 ASP A CA 1
ATOM 791 C C . ASP A 1 93 ? 12.847 -6.009 -8.796 1.00 70.94 93 ASP A C 1
ATOM 793 O O . ASP A 1 93 ? 13.980 -6.024 -9.272 1.00 70.94 93 ASP A O 1
ATOM 797 N N . GLY A 1 94 ? 12.610 -6.438 -7.551 1.00 66.12 94 GLY A N 1
ATOM 798 C CA . GLY A 1 94 ? 13.645 -6.944 -6.640 1.00 66.12 94 GLY A CA 1
ATOM 799 C C . GLY A 1 94 ? 14.341 -5.879 -5.784 1.00 66.12 94 GLY A C 1
ATOM 800 O O . GLY A 1 94 ? 15.173 -6.235 -4.955 1.00 66.12 94 GLY A O 1
ATOM 801 N N . VAL A 1 95 ? 13.990 -4.598 -5.937 1.00 70.62 95 VAL A N 1
ATOM 802 C CA . VAL A 1 95 ? 14.424 -3.514 -5.044 1.00 70.62 95 VAL A CA 1
ATOM 803 C C . VAL A 1 95 ? 13.387 -3.324 -3.940 1.00 70.62 95 VAL A C 1
ATOM 805 O O . VAL A 1 95 ? 12.229 -3.012 -4.223 1.00 70.62 95 VAL A O 1
ATOM 808 N N . SER A 1 96 ? 13.808 -3.506 -2.688 1.00 72.56 96 SER A N 1
ATOM 809 C CA . SER A 1 96 ? 12.957 -3.394 -1.499 1.00 72.56 96 SER A CA 1
ATOM 810 C C . SER A 1 96 ? 13.065 -2.011 -0.860 1.00 72.56 96 SER A C 1
ATOM 812 O O . SER A 1 96 ? 14.165 -1.519 -0.600 1.00 72.56 96 SER A O 1
ATOM 814 N N . HIS A 1 97 ? 11.923 -1.402 -0.555 1.00 72.00 97 HIS A N 1
ATOM 815 C CA . HIS A 1 97 ? 11.812 -0.206 0.273 1.00 72.00 97 HIS A CA 1
ATOM 816 C C . HIS A 1 97 ? 10.879 -0.495 1.451 1.00 72.00 97 HIS A C 1
ATOM 818 O O . HIS A 1 97 ? 9.745 -0.927 1.246 1.00 72.00 97 HIS A O 1
ATOM 824 N N . VAL A 1 98 ? 11.359 -0.256 2.671 1.00 67.31 98 VAL A N 1
ATOM 825 C CA . VAL A 1 98 ? 10.587 -0.430 3.909 1.00 67.31 98 VAL A CA 1
ATOM 826 C C . VAL A 1 98 ? 10.171 0.949 4.409 1.00 67.31 98 VAL A C 1
ATOM 828 O O . VAL A 1 98 ? 11.015 1.841 4.514 1.00 67.31 98 VAL A O 1
ATOM 831 N N . SER A 1 99 ? 8.879 1.121 4.682 1.00 60.06 99 SER A N 1
ATOM 832 C CA . SER A 1 99 ? 8.292 2.326 5.283 1.00 60.06 99 SER A CA 1
ATOM 833 C C . SER A 1 99 ? 7.569 1.999 6.578 1.00 60.06 99 SER A C 1
ATOM 835 O O . SER A 1 99 ? 6.944 0.913 6.639 1.00 60.06 99 SER A O 1
#

Foldseek 3Di:
DDDPVNVVVVVVVVVVVVCCVVPVLVVLCVVVLCCVCPPQNDDPVQSVVQVVQDWDQDAAWRQGVVVNDTDGSRGWIWHWHADPPSWIWIDIPNDIDID

Radius of gyration: 16.8 Å; chains: 1; bounding box: 45×32×36 Å

pLDDT: mean 76.96, std 10.15, range [50.31, 93.56]

Sequence (99 aa):
MKSAYEQQNRKLFEFVDFVKHYFPYVEKLMPTIRFLRETPHFGDAVIRRLCTFKDVSIRGELYFREFNQHFKADKTVCSLKEYKGGDFELNIDGVSHVS

Secondary structure (DSSP, 8-state):
---HHHHHHHHHHHHHHHHHHH-THHHHHHHHHHHHHHSS---HHHHHHHTTTS-EE--SEEEEGGGTEEEE-TT-EEEEEE-TTS-EEEEETTEEEE-